Protein AF-A0A7J7MB36-F1 (afdb_monomer_lite)

InterPro domains:
  IPR011989 Armadillo-like helical [G3DSA:1.25.10.10] (1-110)
  IPR041123 Chromosome region maintenance repeat [PF18777] (2-33)
  IPR041235 Exportin-1, repeat 2 [PF18784] (61-110)
  IPR045065 Exportin-1/5 [PTHR11223] (2-110)

Structure (mmCIF, N/CA/C/O backbone):
data_AF-A0A7J7MB36-F1
#
_entry.id   AF-A0A7J7MB36-F1
#
loop_
_atom_site.group_PDB
_atom_site.id
_atom_site.type_symbol
_atom_site.label_atom_id
_atom_site.label_alt_id
_atom_site.label_comp_id
_atom_site.label_asym_id
_atom_site.label_entity_id
_atom_site.label_seq_id
_atom_site.pdbx_PDB_ins_code
_atom_site.Cartn_x
_atom_site.Cartn_y
_atom_site.Cartn_z
_atom_site.occupancy
_atom_site.B_iso_or_equiv
_atom_site.auth_seq_id
_atom_site.auth_comp_id
_atom_site.auth_asym_id
_atom_site.auth_atom_id
_atom_site.pdbx_PDB_model_num
ATOM 1 N N . MET A 1 1 ? 9.177 -0.538 -16.740 1.00 66.00 1 MET A N 1
ATOM 2 C CA . MET A 1 1 ? 9.232 -2.010 -16.856 1.00 66.00 1 MET A CA 1
ATOM 3 C C . MET A 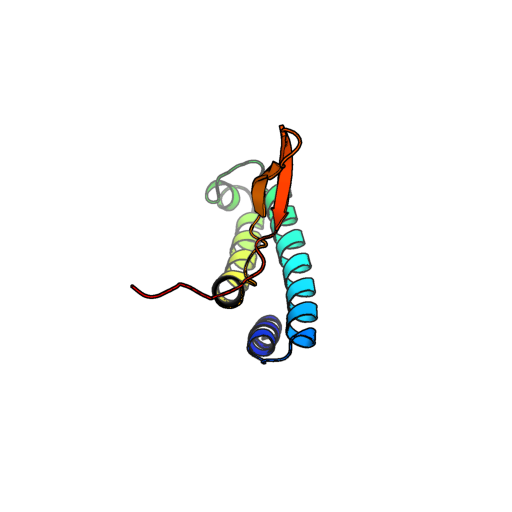1 1 ? 9.302 -2.705 -15.497 1.00 66.00 1 MET A C 1
ATOM 5 O O . MET A 1 1 ? 8.264 -3.165 -15.060 1.00 66.00 1 MET A O 1
ATOM 9 N N . GLY A 1 2 ? 10.432 -2.748 -14.772 1.00 84.50 2 GLY A N 1
ATOM 10 C CA . GLY A 1 2 ? 10.515 -3.502 -13.497 1.00 84.50 2 GLY A CA 1
ATOM 11 C C . GLY A 1 2 ? 9.504 -3.079 -12.415 1.00 84.50 2 GLY A C 1
ATOM 12 O O . GLY A 1 2 ? 8.780 -3.912 -11.882 1.00 84.50 2 GLY A O 1
ATOM 13 N N . LEU A 1 3 ? 9.389 -1.773 -12.150 1.00 87.88 3 LEU A N 1
ATOM 14 C CA . LEU A 1 3 ? 8.433 -1.234 -11.168 1.00 87.88 3 LEU A CA 1
ATOM 15 C C . LEU A 1 3 ? 6.969 -1.386 -11.589 1.00 87.88 3 LEU A C 1
ATOM 17 O O . LEU A 1 3 ? 6.093 -1.432 -10.736 1.00 87.88 3 LEU A O 1
ATOM 21 N N . GLU A 1 4 ? 6.696 -1.446 -12.891 1.00 90.12 4 GLU A N 1
ATOM 22 C CA . GLU A 1 4 ? 5.331 -1.624 -13.391 1.00 90.12 4 GLU A CA 1
ATOM 23 C C . GLU A 1 4 ? 4.839 -3.035 -13.084 1.00 90.12 4 GLU A C 1
ATOM 25 O O . GLU A 1 4 ? 3.756 -3.165 -12.533 1.00 90.12 4 GLU A O 1
ATOM 30 N N . TYR A 1 5 ? 5.679 -4.060 -13.275 1.00 92.75 5 TYR A N 1
ATOM 31 C CA . TYR A 1 5 ? 5.353 -5.423 -12.843 1.00 92.75 5 TYR A CA 1
ATOM 32 C C . TYR A 1 5 ? 5.090 -5.515 -11.340 1.00 92.75 5 TYR A C 1
ATOM 34 O O . TYR A 1 5 ? 4.197 -6.237 -10.913 1.00 92.75 5 TYR A O 1
ATOM 42 N N . LEU A 1 6 ? 5.847 -4.775 -10.528 1.00 92.50 6 LEU A N 1
ATOM 43 C CA . LEU A 1 6 ? 5.630 -4.751 -9.084 1.00 92.50 6 LEU A CA 1
ATOM 44 C C . LEU A 1 6 ? 4.307 -4.073 -8.701 1.00 92.50 6 LEU A C 1
ATOM 46 O O . LEU A 1 6 ? 3.637 -4.516 -7.773 1.00 92.50 6 LEU A O 1
ATOM 50 N N . ILE A 1 7 ? 3.909 -3.023 -9.424 1.00 92.94 7 ILE A N 1
ATOM 51 C CA . ILE A 1 7 ? 2.572 -2.435 -9.290 1.00 92.94 7 ILE A CA 1
ATOM 52 C C . ILE A 1 7 ? 1.497 -3.438 -9.722 1.00 92.94 7 ILE A C 1
ATOM 54 O O . ILE A 1 7 ? 0.506 -3.585 -9.017 1.00 92.94 7 ILE A O 1
ATOM 58 N N . ASP A 1 8 ? 1.693 -4.147 -10.832 1.00 92.75 8 ASP A N 1
ATOM 59 C CA . ASP A 1 8 ? 0.734 -5.137 -11.330 1.00 92.75 8 ASP A CA 1
ATOM 60 C C . ASP A 1 8 ? 0.554 -6.298 -10.336 1.00 92.75 8 ASP A C 1
ATOM 62 O O . ASP A 1 8 ? -0.568 -6.742 -10.095 1.00 92.75 8 ASP A O 1
ATOM 66 N N . MET A 1 9 ? 1.632 -6.722 -9.665 1.00 92.88 9 MET A N 1
ATOM 67 C CA . MET A 1 9 ? 1.574 -7.719 -8.589 1.00 92.88 9 MET A CA 1
ATOM 68 C C . MET A 1 9 ? 0.744 -7.256 -7.381 1.00 92.88 9 MET A C 1
ATOM 70 O O . MET A 1 9 ? 0.082 -8.080 -6.756 1.00 92.88 9 MET A O 1
ATOM 74 N N . LEU A 1 10 ? 0.700 -5.953 -7.074 1.00 91.38 10 LEU A N 1
ATOM 75 C CA . LEU A 1 10 ? -0.134 -5.413 -5.988 1.00 91.38 10 LEU A CA 1
ATOM 76 C C . LEU A 1 10 ? -1.647 -5.457 -6.283 1.00 91.38 10 LEU A C 1
ATOM 78 O O . LEU A 1 10 ? -2.444 -5.295 -5.353 1.00 91.38 10 LEU A O 1
ATOM 82 N N . TYR A 1 11 ? -2.058 -5.666 -7.540 1.00 90.38 11 TYR A N 1
ATOM 83 C CA . TYR A 1 11 ? -3.467 -5.881 -7.903 1.00 90.38 11 TYR A CA 1
ATOM 84 C C . TYR A 1 11 ? -3.924 -7.329 -7.709 1.00 90.38 11 TYR A C 1
ATOM 86 O O . TYR A 1 11 ? -5.126 -7.591 -7.737 1.00 90.38 11 TYR A O 1
ATOM 94 N N . ILE A 1 12 ? -2.997 -8.266 -7.501 1.00 93.06 12 ILE A N 1
ATOM 95 C CA . ILE A 1 12 ? -3.336 -9.656 -7.196 1.00 93.06 12 ILE A CA 1
ATOM 96 C C . ILE A 1 12 ? -4.002 -9.696 -5.814 1.00 93.06 12 ILE A C 1
ATOM 98 O O . ILE A 1 12 ? -3.551 -9.046 -4.863 1.00 93.06 12 ILE A O 1
ATOM 102 N N . ASP A 1 13 ? -5.099 -10.443 -5.696 1.00 90.88 13 ASP A N 1
ATOM 103 C CA . ASP A 1 13 ? -5.805 -10.629 -4.426 1.00 90.88 13 ASP A CA 1
ATOM 104 C C . ASP A 1 13 ? -5.180 -11.763 -3.600 1.00 90.88 13 ASP A C 1
ATOM 106 O O . ASP A 1 13 ? -5.814 -12.758 -3.260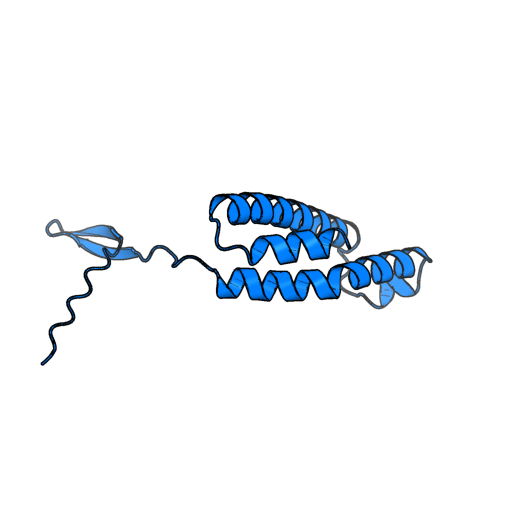 1.00 90.88 13 ASP A O 1
ATOM 110 N N . ASP A 1 14 ? -3.883 -11.621 -3.330 1.00 94.50 14 ASP A N 1
ATOM 111 C CA . ASP A 1 14 ? -3.112 -12.505 -2.463 1.00 94.50 14 ASP A CA 1
ATOM 112 C C . ASP A 1 14 ? -2.450 -11.662 -1.370 1.00 94.50 14 ASP A C 1
ATOM 114 O O . ASP A 1 14 ? -1.703 -10.716 -1.637 1.00 94.50 14 ASP A O 1
ATOM 118 N N . THR A 1 15 ? -2.759 -11.990 -0.116 1.00 90.88 15 THR A N 1
ATOM 119 C CA . THR A 1 15 ? -2.317 -11.205 1.042 1.00 90.88 15 THR A CA 1
ATOM 120 C C . THR A 1 15 ? -0.806 -11.291 1.261 1.00 90.88 15 THR A C 1
ATOM 122 O O . THR A 1 15 ? -0.199 -10.307 1.679 1.00 90.88 15 THR A O 1
ATOM 125 N N . GLU A 1 16 ? -0.180 -12.432 0.976 1.00 94.69 16 GLU A N 1
ATOM 126 C CA . GLU A 1 16 ? 1.260 -12.612 1.172 1.00 94.69 16 GLU A CA 1
ATOM 127 C C . GLU A 1 16 ? 2.049 -11.926 0.055 1.00 94.69 16 GLU A C 1
ATOM 129 O O . GLU A 1 16 ? 3.019 -11.219 0.334 1.00 94.69 16 GLU A O 1
ATOM 134 N N . VAL A 1 17 ? 1.576 -12.018 -1.193 1.00 93.88 17 VAL A N 1
ATOM 135 C CA . VAL A 1 17 ? 2.141 -11.245 -2.313 1.00 9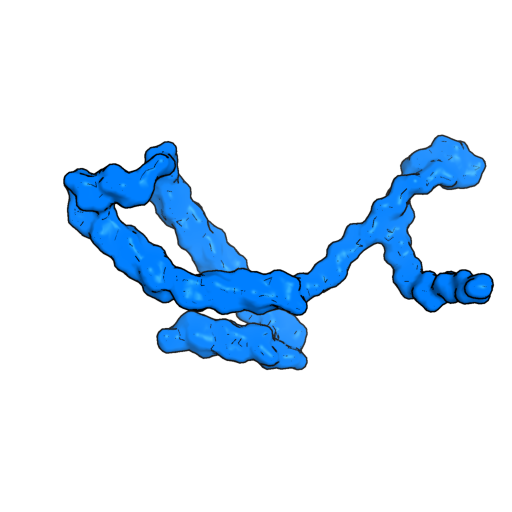3.88 17 VAL A CA 1
ATOM 136 C C . VAL A 1 17 ? 2.043 -9.747 -2.028 1.00 93.88 17 VAL A C 1
ATOM 138 O O . VAL A 1 17 ? 3.025 -9.022 -2.209 1.00 93.88 17 VAL A O 1
ATOM 141 N N . PHE A 1 18 ? 0.892 -9.282 -1.532 1.00 92.06 18 PHE A N 1
ATOM 142 C CA . PHE A 1 18 ? 0.689 -7.877 -1.192 1.00 92.06 18 PHE A CA 1
ATOM 143 C C . PHE A 1 18 ? 1.656 -7.405 -0.098 1.00 92.06 18 PHE A C 1
ATOM 145 O O . PHE A 1 18 ? 2.288 -6.365 -0.271 1.00 92.06 18 PHE A O 1
ATOM 152 N N . LYS A 1 19 ? 1.830 -8.177 0.986 1.00 92.50 19 LYS A N 1
ATOM 153 C CA . LYS A 1 19 ? 2.774 -7.858 2.074 1.00 92.50 19 LYS A CA 1
ATOM 154 C C . LYS A 1 19 ? 4.214 -7.755 1.577 1.00 92.50 19 LYS A C 1
ATOM 156 O O . LYS A 1 19 ? 4.853 -6.734 1.800 1.00 92.50 19 LYS A O 1
ATOM 161 N N . VAL A 1 20 ? 4.699 -8.765 0.851 1.00 95.56 20 VAL A N 1
ATOM 162 C CA . VAL A 1 20 ? 6.083 -8.788 0.346 1.00 95.56 20 VAL A CA 1
ATOM 163 C C . VAL A 1 20 ? 6.342 -7.619 -0.606 1.00 95.56 20 VAL A C 1
ATOM 165 O O . VAL A 1 20 ? 7.373 -6.951 -0.516 1.00 95.56 20 VAL A O 1
ATOM 168 N N . CYS A 1 21 ? 5.396 -7.332 -1.504 1.00 94.69 21 CYS A N 1
ATOM 169 C CA . CYS A 1 21 ? 5.512 -6.186 -2.400 1.00 94.69 21 CYS A CA 1
ATOM 170 C C . CYS A 1 21 ? 5.496 -4.862 -1.622 1.00 94.69 21 CYS A C 1
ATOM 172 O O . CYS A 1 21 ? 6.264 -3.956 -1.948 1.00 94.69 21 CYS A O 1
ATOM 174 N N . LEU A 1 22 ? 4.647 -4.738 -0.599 1.00 93.25 22 LEU A N 1
ATOM 175 C CA . LEU A 1 22 ? 4.551 -3.532 0.222 1.00 93.25 22 LEU A CA 1
ATOM 176 C C . LEU A 1 22 ? 5.825 -3.289 1.042 1.00 93.25 22 LEU A C 1
ATOM 178 O O . LEU A 1 22 ? 6.273 -2.147 1.110 1.00 93.25 22 LEU A O 1
ATOM 182 N N . ASP A 1 23 ? 6.450 -4.338 1.579 1.00 95.38 23 ASP A N 1
ATOM 183 C CA . ASP A 1 23 ? 7.735 -4.245 2.282 1.00 95.38 23 ASP A CA 1
ATOM 184 C C . ASP A 1 23 ? 8.845 -3.733 1.355 1.00 95.38 23 ASP A C 1
ATOM 186 O O . ASP A 1 23 ? 9.606 -2.832 1.720 1.00 95.38 23 ASP A O 1
ATOM 190 N N . TYR A 1 24 ? 8.902 -4.238 0.118 1.00 95.00 24 TYR A N 1
ATOM 191 C CA . TYR A 1 24 ? 9.829 -3.718 -0.887 1.00 95.00 24 TYR A CA 1
ATOM 192 C C . TYR A 1 24 ? 9.568 -2.235 -1.183 1.00 95.00 24 TYR A C 1
ATOM 194 O O . TYR A 1 24 ? 10.502 -1.430 -1.198 1.00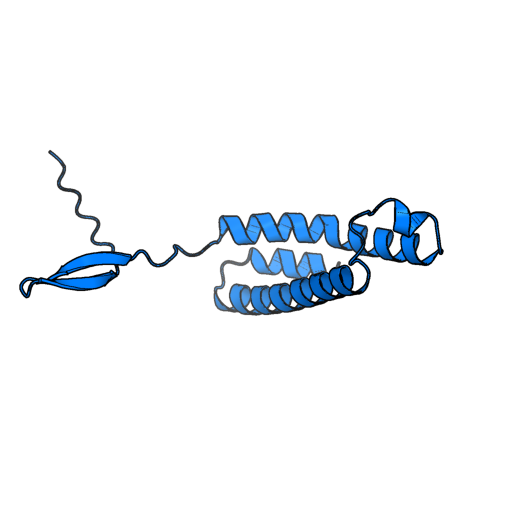 95.00 24 TYR A O 1
ATOM 202 N N . TRP A 1 25 ? 8.304 -1.857 -1.408 1.00 94.31 25 TRP A N 1
ATOM 203 C CA . TRP A 1 25 ? 7.942 -0.466 -1.679 1.00 94.31 25 TRP A CA 1
ATOM 204 C C . TRP A 1 25 ? 8.273 0.455 -0.509 1.00 94.31 25 TRP A C 1
ATOM 206 O O . TRP A 1 25 ? 8.728 1.573 -0.740 1.00 94.31 25 TRP A O 1
ATOM 216 N N . ASN A 1 26 ? 8.085 -0.006 0.726 1.00 94.62 26 ASN A N 1
ATOM 217 C CA . ASN A 1 26 ? 8.425 0.753 1.920 1.00 94.62 26 ASN A CA 1
ATOM 218 C C . ASN A 1 26 ? 9.931 1.043 1.984 1.00 94.62 26 ASN A C 1
ATOM 220 O O . ASN A 1 26 ? 10.325 2.193 2.183 1.00 94.62 26 ASN A O 1
ATOM 224 N N . ASN A 1 27 ? 10.770 0.034 1.735 1.00 95.19 27 ASN A N 1
ATOM 225 C CA . ASN A 1 27 ? 12.223 0.210 1.683 1.00 95.19 27 ASN A CA 1
ATOM 226 C C . ASN A 1 27 ? 12.636 1.180 0.565 1.00 95.19 27 ASN A C 1
ATOM 228 O O . ASN A 1 27 ? 13.331 2.159 0.830 1.00 95.19 27 ASN A O 1
ATOM 232 N N . LEU A 1 28 ? 12.132 0.981 -0.659 1.00 91.69 28 LEU A N 1
ATOM 233 C CA . LEU A 1 28 ? 12.441 1.847 -1.801 1.00 91.69 28 LEU A CA 1
ATOM 234 C C . LEU A 1 28 ? 12.028 3.307 -1.554 1.00 91.69 28 LEU A C 1
ATOM 236 O O . LEU A 1 28 ? 12.786 4.230 -1.846 1.00 91.69 28 LEU A O 1
ATOM 240 N N . VAL A 1 29 ? 10.821 3.541 -1.029 1.00 90.56 29 VAL A N 1
ATOM 241 C CA . VAL A 1 29 ? 10.334 4.897 -0.729 1.00 90.56 29 VAL A CA 1
ATOM 242 C C . VAL A 1 29 ? 11.162 5.543 0.380 1.00 90.56 29 VAL A C 1
ATOM 244 O O . VAL A 1 29 ? 11.441 6.738 0.290 1.00 90.56 29 VAL A O 1
ATOM 247 N N . THR A 1 30 ? 11.585 4.773 1.384 1.00 90.94 30 THR A N 1
ATOM 248 C CA . THR A 1 30 ? 12.432 5.260 2.483 1.00 90.94 30 THR A CA 1
ATOM 249 C C . THR A 1 30 ? 13.796 5.703 1.959 1.00 90.94 30 THR A C 1
ATOM 251 O O . THR A 1 30 ? 14.183 6.849 2.177 1.00 90.94 30 THR A O 1
ATOM 254 N N . GLU A 1 31 ? 14.471 4.866 1.167 1.00 89.06 31 GLU A N 1
ATOM 255 C CA . GLU A 1 31 ? 15.752 5.207 0.533 1.00 89.06 31 GLU A CA 1
ATOM 256 C C . GLU A 1 31 ? 15.635 6.449 -0.364 1.00 89.06 31 GLU A C 1
ATOM 258 O O . GLU A 1 31 ? 16.457 7.365 -0.291 1.00 89.06 31 GLU A O 1
ATOM 263 N N . LEU A 1 32 ? 14.579 6.531 -1.184 1.00 85.38 32 LEU A N 1
ATOM 264 C CA . LEU A 1 32 ? 14.325 7.700 -2.031 1.00 85.38 32 LEU A CA 1
ATOM 265 C C . LEU A 1 32 ? 14.042 8.960 -1.203 1.00 85.38 32 LEU A C 1
ATOM 267 O O . LEU A 1 32 ? 14.436 10.060 -1.599 1.00 85.38 32 LEU A O 1
ATOM 271 N N . PHE A 1 33 ? 13.345 8.837 -0.076 1.00 84.75 33 PHE A N 1
ATOM 272 C CA . PHE A 1 33 ? 13.058 9.959 0.811 1.00 84.75 33 PHE A CA 1
ATOM 273 C C . PHE A 1 33 ? 14.335 10.474 1.487 1.00 84.75 33 PHE A C 1
ATOM 275 O O . PHE A 1 33 ? 14.609 11.675 1.435 1.00 84.75 33 PHE A O 1
ATOM 282 N N . GLU A 1 34 ? 15.157 9.580 2.037 1.00 85.31 34 GLU A N 1
ATOM 283 C CA . GLU A 1 34 ? 16.437 9.916 2.671 1.00 85.31 34 GLU A CA 1
ATOM 284 C C . GLU A 1 34 ? 17.447 10.507 1.678 1.00 85.31 34 GLU A C 1
ATOM 286 O O . GLU A 1 34 ? 18.093 11.520 1.967 1.00 85.31 34 GLU A O 1
ATOM 291 N N . ALA A 1 35 ? 17.536 9.951 0.466 1.00 79.38 35 ALA A N 1
ATOM 292 C CA . ALA A 1 35 ? 18.362 10.508 -0.603 1.00 79.38 35 ALA A CA 1
ATOM 293 C C . ALA A 1 35 ? 17.924 11.939 -0.960 1.00 79.38 35 ALA A C 1
ATOM 295 O O . ALA A 1 35 ? 18.750 12.830 -1.131 1.00 79.38 35 ALA A O 1
ATOM 296 N N . ASN A 1 36 ? 16.618 12.207 -1.004 1.00 70.62 36 ASN A N 1
ATOM 297 C CA . ASN A 1 36 ? 16.110 13.551 -1.277 1.00 70.62 36 ASN A CA 1
ATOM 298 C C . ASN A 1 36 ? 16.320 14.529 -0.111 1.00 70.62 36 ASN A C 1
ATOM 300 O O . ASN A 1 36 ? 16.476 15.726 -0.357 1.00 70.62 36 ASN A O 1
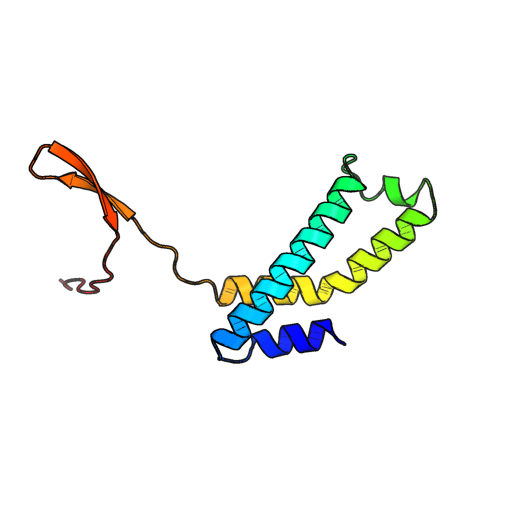ATOM 304 N N . HIS A 1 37 ? 16.315 14.044 1.132 1.00 67.75 37 HIS A N 1
ATOM 305 C CA . HIS A 1 37 ? 16.532 14.871 2.318 1.00 67.75 37 HIS A CA 1
ATOM 306 C C . HIS A 1 37 ? 18.013 15.223 2.515 1.00 67.75 37 HIS A C 1
ATOM 308 O O . HIS A 1 37 ? 18.340 16.376 2.788 1.00 67.75 37 HIS A O 1
ATOM 314 N N . SER A 1 38 ? 18.918 14.263 2.297 1.00 62.00 38 SER A N 1
ATOM 315 C CA . SER A 1 38 ? 20.370 14.474 2.402 1.00 62.00 38 SER A CA 1
ATOM 316 C C . SER A 1 38 ? 20.908 15.461 1.360 1.00 62.00 38 SER A C 1
ATOM 318 O O . SER A 1 38 ? 21.820 16.232 1.651 1.00 62.00 38 SER A O 1
ATOM 320 N N . ILE A 1 39 ? 20.300 15.501 0.172 1.00 57.94 39 ILE A N 1
ATOM 321 C CA . ILE A 1 39 ? 20.669 16.422 -0.913 1.00 57.94 39 ILE A CA 1
ATOM 322 C C . ILE A 1 39 ? 20.008 17.812 -0.741 1.00 57.94 39 ILE A C 1
ATOM 324 O O . ILE A 1 39 ? 20.378 18.767 -1.422 1.00 57.94 39 ILE A O 1
ATOM 328 N N . GLY A 1 40 ? 19.044 17.973 0.176 1.00 51.62 40 GLY A N 1
ATOM 329 C CA . GLY A 1 40 ? 18.127 19.115 0.159 1.00 51.62 40 GLY A CA 1
ATOM 330 C C . GLY A 1 40 ? 17.570 19.547 1.512 1.00 51.62 40 GLY A C 1
ATOM 331 O O . GLY A 1 40 ? 16.355 19.605 1.679 1.00 51.62 40 GLY A O 1
ATOM 332 N N . GLY A 1 41 ? 18.435 19.992 2.429 1.00 48.56 41 GLY A N 1
ATOM 333 C CA . GLY A 1 41 ? 18.037 20.949 3.477 1.00 48.56 41 GLY A CA 1
ATOM 334 C C . GLY A 1 41 ? 17.619 22.323 2.916 1.00 48.56 41 GLY A C 1
ATOM 335 O O . GLY A 1 41 ? 17.027 23.138 3.618 1.00 48.56 41 GLY A O 1
ATOM 336 N N . LEU A 1 42 ? 17.880 22.580 1.629 1.00 50.66 42 LEU A N 1
ATOM 337 C CA . LEU A 1 42 ? 17.392 23.745 0.898 1.00 50.66 42 LEU A CA 1
ATOM 338 C C . LEU A 1 42 ? 16.172 23.358 0.067 1.00 50.66 42 LEU A C 1
ATOM 340 O O . LEU A 1 42 ? 16.239 22.776 -1.013 1.00 50.66 42 LEU A O 1
ATOM 344 N N . GLN A 1 43 ? 15.036 23.713 0.640 1.00 50.38 43 GLN A N 1
ATOM 345 C CA . GLN A 1 43 ? 13.686 23.619 0.126 1.00 50.38 43 GLN A CA 1
ATOM 346 C C . GLN A 1 43 ? 13.508 24.497 -1.130 1.00 50.38 43 GLN A C 1
ATOM 348 O O . GLN A 1 43 ? 12.781 25.478 -1.090 1.00 50.38 43 GLN A O 1
ATOM 353 N N . LEU A 1 44 ? 14.180 24.207 -2.252 1.00 50.22 44 LEU A N 1
ATOM 354 C CA . LEU A 1 44 ? 13.781 24.776 -3.544 1.00 50.22 44 LEU A CA 1
ATOM 355 C C . LEU A 1 44 ? 14.244 23.923 -4.742 1.00 50.22 44 LEU A C 1
ATOM 357 O O . LEU A 1 44 ? 15.423 23.952 -5.102 1.00 50.22 44 LEU A O 1
ATOM 361 N N . PRO A 1 45 ? 13.318 23.231 -5.440 1.00 52.19 45 PRO A N 1
ATOM 362 C CA . PRO A 1 45 ? 13.614 22.509 -6.683 1.00 52.19 45 PRO A CA 1
ATOM 363 C C . PRO A 1 45 ? 14.226 23.397 -7.781 1.00 52.19 45 PRO A C 1
ATOM 365 O O . PRO A 1 45 ? 14.900 22.897 -8.674 1.00 52.19 45 PRO A O 1
ATOM 368 N N . LEU A 1 46 ? 14.009 24.715 -7.707 1.00 51.59 46 LEU A N 1
ATOM 369 C CA . LEU A 1 46 ? 14.490 25.692 -8.685 1.00 51.59 46 LEU A CA 1
ATOM 370 C C . LEU A 1 46 ? 15.984 26.026 -8.558 1.00 51.59 46 LEU A C 1
ATOM 372 O O . LEU A 1 46 ? 16.612 26.318 -9.571 1.00 51.59 46 LEU A O 1
ATOM 376 N N . LEU A 1 47 ? 16.574 25.963 -7.357 1.00 49.72 47 LEU A N 1
ATOM 377 C CA . LEU A 1 47 ? 17.986 26.334 -7.162 1.00 49.72 47 LEU A CA 1
ATOM 378 C C . LEU A 1 47 ? 18.950 25.200 -7.521 1.00 49.72 47 LEU A C 1
ATOM 380 O O . LEU A 1 47 ? 20.037 25.460 -8.027 1.00 49.72 47 LEU A O 1
ATOM 384 N N . SER A 1 48 ? 18.533 23.942 -7.339 1.00 49.31 48 SER A N 1
ATOM 385 C CA . SER A 1 48 ? 19.354 22.775 -7.694 1.00 49.31 48 SER A CA 1
ATOM 386 C C . SER A 1 48 ? 19.633 22.690 -9.204 1.00 49.31 48 SER A C 1
ATOM 388 O O . SER A 1 48 ? 20.684 22.204 -9.606 1.00 49.31 48 SER A O 1
ATOM 390 N N . CYS A 1 49 ? 18.742 23.229 -10.046 1.00 50.72 49 CYS A N 1
ATOM 391 C CA . CYS A 1 49 ? 18.902 23.244 -11.503 1.00 50.72 49 CYS A CA 1
ATOM 392 C C . CYS A 1 49 ? 19.948 24.259 -12.008 1.00 50.72 49 CYS A C 1
ATOM 394 O O . CYS A 1 49 ? 20.417 24.129 -13.137 1.00 50.72 49 CYS A O 1
ATOM 396 N N . LEU A 1 50 ? 20.286 25.278 -11.210 1.00 53.06 50 LEU A N 1
ATOM 397 C CA . LEU A 1 50 ? 21.095 26.421 -11.651 1.00 53.06 50 LEU A CA 1
ATOM 398 C C . LEU A 1 50 ? 22.596 26.280 -11.375 1.00 53.06 50 LEU A C 1
ATOM 400 O O . LEU A 1 50 ? 23.370 26.992 -12.006 1.00 53.06 50 LEU A O 1
ATOM 404 N N . VAL A 1 51 ? 23.007 25.416 -10.441 1.00 54.94 51 VAL A N 1
ATOM 405 C CA . VAL A 1 51 ? 24.376 25.483 -9.897 1.00 54.94 51 VAL A CA 1
ATOM 406 C C . VAL A 1 51 ? 25.300 24.389 -10.418 1.00 54.94 51 VAL A C 1
ATOM 408 O O . VAL A 1 51 ? 26.448 24.692 -10.691 1.00 54.94 51 VAL A O 1
ATOM 411 N N . ASP A 1 52 ? 24.828 23.171 -10.674 1.00 50.91 52 ASP A N 1
ATOM 412 C CA . ASP A 1 52 ? 25.676 22.106 -11.217 1.00 50.91 52 ASP A CA 1
ATOM 413 C C . ASP A 1 52 ? 24.798 21.099 -11.962 1.00 50.91 52 ASP A C 1
ATOM 415 O O . ASP A 1 52 ? 23.705 20.774 -11.499 1.00 50.91 52 ASP A O 1
ATOM 419 N N . GLY A 1 53 ? 25.253 20.553 -13.096 1.00 55.62 53 GLY A N 1
ATOM 420 C CA . GLY A 1 53 ? 24.511 19.577 -13.921 1.00 55.62 53 GLY A CA 1
ATOM 421 C C . GLY A 1 53 ? 23.982 18.327 -13.183 1.00 55.62 53 GLY A C 1
ATOM 422 O O . GLY A 1 53 ? 23.224 17.546 -13.758 1.00 55.62 53 GLY A O 1
ATOM 423 N N . LEU A 1 54 ? 24.318 18.163 -11.900 1.00 56.53 54 LEU A N 1
ATOM 424 C CA . LEU A 1 54 ? 23.680 17.261 -10.939 1.00 56.53 54 LEU A CA 1
ATOM 425 C C . LEU A 1 54 ? 22.166 17.506 -10.774 1.00 56.53 54 LEU A C 1
ATOM 427 O O . LEU A 1 54 ? 21.413 16.545 -10.615 1.00 56.53 54 LEU A O 1
ATOM 431 N N . GLY A 1 55 ? 21.698 18.757 -10.848 1.00 54.50 55 GLY A N 1
ATOM 432 C CA . GLY A 1 55 ? 20.276 19.090 -10.696 1.00 54.50 55 GLY A CA 1
ATOM 433 C C . GLY A 1 55 ? 19.390 18.440 -11.762 1.00 54.50 55 GLY A C 1
ATOM 434 O O . GLY A 1 55 ? 18.314 17.929 -11.460 1.00 54.50 55 GLY A O 1
ATOM 435 N N . LEU A 1 56 ? 19.882 18.369 -13.002 1.00 56.22 56 LEU A N 1
ATOM 436 C CA . LEU A 1 56 ? 19.212 17.697 -14.121 1.00 56.22 56 LEU A CA 1
ATOM 437 C C . LEU A 1 56 ? 19.097 16.182 -13.895 1.00 56.22 56 LEU A C 1
ATOM 439 O O . LEU A 1 56 ? 18.053 15.597 -14.178 1.00 56.22 56 LEU A O 1
ATOM 443 N N . GLN A 1 57 ? 20.131 15.553 -13.328 1.00 58.44 57 GLN A N 1
ATOM 444 C CA . GLN A 1 57 ? 20.116 14.123 -12.997 1.00 58.44 57 GLN A CA 1
ATOM 445 C C . GLN A 1 57 ? 19.089 13.802 -11.902 1.00 58.44 57 GLN A C 1
ATOM 447 O O . GLN A 1 57 ? 18.343 12.831 -12.018 1.00 58.44 57 GLN A O 1
ATOM 452 N N . ILE A 1 58 ? 18.994 14.645 -10.871 1.00 60.84 58 ILE A N 1
ATOM 453 C CA . ILE A 1 58 ? 18.031 14.469 -9.772 1.00 60.84 58 ILE A CA 1
ATOM 454 C C . ILE A 1 58 ? 16.591 14.674 -10.267 1.00 60.84 58 ILE A C 1
ATOM 456 O O . ILE A 1 58 ? 15.697 13.897 -9.925 1.00 60.84 58 ILE A O 1
ATOM 460 N N . VAL A 1 59 ? 16.349 15.686 -11.110 1.00 61.22 59 VAL A N 1
ATOM 461 C CA . VAL A 1 59 ? 15.029 15.925 -11.721 1.00 61.22 59 VAL A CA 1
ATOM 462 C C . VAL A 1 59 ? 14.622 14.756 -12.626 1.00 61.22 59 VAL A C 1
ATOM 464 O O . VAL A 1 59 ? 13.481 14.297 -12.543 1.00 61.22 59 VAL A O 1
ATOM 467 N N . ASN A 1 60 ? 15.553 14.209 -13.413 1.00 62.34 60 ASN A N 1
ATOM 468 C CA . ASN A 1 60 ? 15.298 13.052 -14.275 1.00 62.34 60 ASN A CA 1
ATOM 469 C C . ASN A 1 60 ? 14.999 11.772 -13.476 1.00 62.34 60 ASN A C 1
ATOM 471 O O . ASN A 1 60 ? 14.080 11.030 -13.825 1.00 62.34 60 ASN A O 1
ATOM 475 N N . GLN A 1 61 ? 15.705 11.529 -12.365 1.00 66.31 61 GLN A N 1
ATOM 476 C CA . GLN A 1 61 ? 15.405 10.394 -11.485 1.00 66.31 61 GLN A CA 1
ATOM 477 C C . GLN A 1 61 ? 14.016 10.518 -10.846 1.00 66.31 61 GLN A C 1
ATOM 479 O O . GLN A 1 61 ? 13.272 9.541 -10.805 1.00 66.31 61 GLN A O 1
ATOM 484 N N . ARG A 1 62 ? 13.611 11.717 -10.409 1.00 67.69 62 ARG A N 1
ATOM 485 C CA . ARG A 1 62 ? 12.264 11.943 -9.850 1.00 67.69 62 ARG A CA 1
ATOM 486 C C . ARG A 1 62 ? 11.154 11.726 -10.877 1.00 67.69 62 ARG A C 1
ATOM 488 O O . ARG A 1 62 ? 10.107 11.180 -10.532 1.00 67.69 62 ARG A O 1
ATOM 495 N N . GLN A 1 63 ? 11.377 12.120 -12.130 1.00 74.50 63 GLN A N 1
ATOM 496 C CA . GLN A 1 63 ? 10.410 11.888 -13.205 1.00 74.50 63 G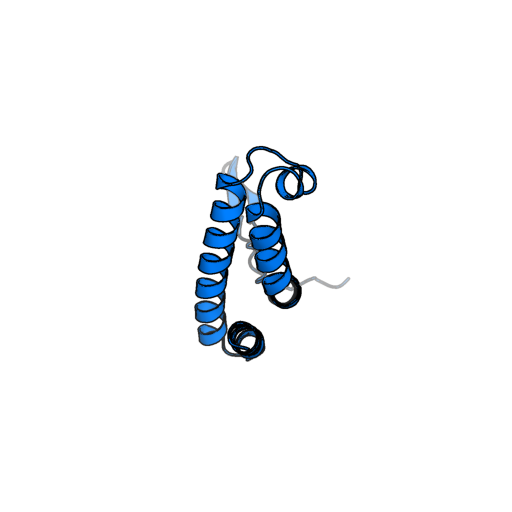LN A CA 1
ATOM 497 C C . GLN A 1 63 ? 10.205 10.394 -13.486 1.00 74.50 63 GLN A C 1
ATOM 499 O O . GLN A 1 63 ? 9.070 9.980 -13.716 1.00 74.50 63 GLN A O 1
ATOM 504 N N . LEU A 1 64 ? 11.256 9.573 -13.376 1.00 82.06 64 LEU A N 1
ATOM 505 C CA . LEU A 1 64 ? 11.173 8.125 -13.596 1.00 82.06 64 LEU A CA 1
ATOM 506 C C . LEU A 1 64 ? 10.220 7.427 -12.610 1.00 82.06 64 LEU A C 1
ATOM 508 O O . LEU A 1 64 ? 9.488 6.516 -12.997 1.00 82.06 64 LEU A O 1
ATOM 512 N N . TYR A 1 65 ? 10.178 7.882 -11.354 1.00 86.38 65 TYR A N 1
ATOM 513 C CA . TYR A 1 65 ? 9.293 7.321 -10.325 1.00 86.38 65 TYR A CA 1
ATOM 514 C C . TYR A 1 65 ? 7.905 7.973 -10.275 1.00 86.38 65 TYR A C 1
ATOM 516 O O . TYR A 1 65 ? 7.022 7.444 -9.605 1.00 86.38 65 TYR A O 1
ATOM 524 N N . SER A 1 66 ? 7.673 9.085 -10.981 1.00 87.12 66 SER A N 1
ATOM 525 C CA . SER A 1 66 ? 6.432 9.865 -10.866 1.00 87.12 66 SER A CA 1
ATOM 526 C C . SER A 1 66 ? 5.170 9.029 -11.124 1.00 87.12 66 SER A C 1
ATOM 528 O O . SER A 1 66 ? 4.272 8.981 -10.279 1.00 87.12 66 SER A O 1
ATOM 530 N N . THR A 1 67 ? 5.124 8.307 -12.248 1.00 90.12 67 THR A N 1
ATOM 531 C CA . THR A 1 67 ? 3.958 7.493 -12.627 1.00 90.12 67 THR A CA 1
ATOM 532 C C . THR A 1 67 ? 3.756 6.276 -11.708 1.00 90.12 67 THR A C 1
ATOM 534 O O . THR A 1 67 ? 2.638 6.106 -11.209 1.00 90.12 67 THR A O 1
ATOM 537 N N . PRO A 1 68 ? 4.778 5.438 -11.419 1.00 91.12 68 PRO A N 1
ATOM 538 C CA . PRO A 1 68 ? 4.631 4.337 -10.463 1.00 91.12 68 PRO A CA 1
ATOM 539 C C . PRO A 1 68 ? 4.222 4.791 -9.056 1.00 91.12 68 PRO A C 1
ATOM 541 O O . PRO A 1 68 ? 3.362 4.161 -8.450 1.00 91.12 68 PRO A O 1
ATOM 544 N N . MET A 1 69 ? 4.766 5.908 -8.555 1.00 90.81 69 MET A N 1
ATOM 545 C CA . MET A 1 69 ? 4.454 6.417 -7.211 1.00 90.81 69 MET A CA 1
ATOM 546 C C . MET A 1 69 ? 3.008 6.891 -7.080 1.00 90.81 69 MET A C 1
ATOM 548 O O . MET A 1 69 ? 2.374 6.679 -6.045 1.00 90.81 69 MET A O 1
ATOM 552 N N . LEU A 1 70 ? 2.450 7.497 -8.132 1.00 92.56 70 LEU A N 1
ATOM 553 C CA . LEU A 1 70 ? 1.041 7.879 -8.141 1.00 92.56 70 LEU A CA 1
ATOM 554 C C . LEU A 1 70 ? 0.125 6.646 -8.097 1.00 92.56 70 LEU A C 1
ATOM 556 O O . LEU A 1 70 ? -0.820 6.617 -7.308 1.00 92.56 70 LEU A O 1
ATOM 560 N N . LYS A 1 71 ? 0.434 5.606 -8.884 1.00 93.25 71 LYS A N 1
ATOM 561 C CA . LYS A 1 71 ? -0.300 4.329 -8.852 1.00 93.25 71 LYS A CA 1
ATOM 562 C C . LYS A 1 71 ? -0.192 3.647 -7.484 1.00 93.25 71 LYS A C 1
ATOM 564 O O . LYS A 1 71 ? -1.207 3.215 -6.945 1.00 93.25 71 LYS A O 1
ATOM 569 N N . LEU A 1 72 ? 1.008 3.611 -6.902 1.00 93.81 72 LEU A N 1
ATOM 570 C CA . LEU A 1 72 ? 1.249 3.057 -5.569 1.00 93.81 72 LEU A CA 1
ATOM 571 C C . LEU A 1 72 ? 0.411 3.767 -4.500 1.00 93.81 72 LEU A C 1
ATOM 573 O O . LEU A 1 72 ? -0.233 3.106 -3.691 1.00 93.81 72 LEU A O 1
ATOM 577 N N . ARG A 1 73 ? 0.372 5.107 -4.514 1.00 94.38 73 ARG A N 1
ATOM 578 C CA . ARG A 1 73 ? -0.438 5.891 -3.569 1.00 94.38 73 ARG A CA 1
ATOM 579 C C . ARG A 1 73 ? -1.916 5.515 -3.660 1.00 94.38 73 ARG A C 1
ATOM 581 O O . ARG A 1 73 ? -2.547 5.312 -2.628 1.00 94.38 73 ARG A O 1
ATOM 588 N N . MET A 1 74 ? -2.454 5.415 -4.875 1.00 94.19 74 MET A N 1
ATOM 589 C CA . MET A 1 74 ? -3.845 5.005 -5.079 1.00 94.19 74 MET A CA 1
ATOM 590 C C . MET A 1 74 ? -4.103 3.600 -4.527 1.00 94.19 74 MET A C 1
ATOM 592 O O . MET A 1 74 ? -5.067 3.411 -3.788 1.00 94.19 74 MET A O 1
ATOM 596 N N . LEU A 1 75 ? -3.215 2.646 -4.821 1.00 92.62 75 LEU A N 1
ATOM 597 C CA . LEU A 1 75 ? -3.308 1.270 -4.332 1.00 92.62 75 LEU A CA 1
ATOM 598 C C . LEU A 1 75 ? -3.308 1.199 -2.805 1.00 92.62 75 LEU A C 1
ATOM 600 O O . LEU A 1 75 ? -4.231 0.627 -2.229 1.00 92.62 75 LEU A O 1
ATOM 604 N N . ILE A 1 76 ? -2.325 1.829 -2.156 1.00 90.75 76 ILE A N 1
ATOM 605 C CA . ILE A 1 76 ? -2.190 1.832 -0.696 1.00 90.75 76 ILE A CA 1
ATOM 606 C C . ILE A 1 76 ? -3.444 2.418 -0.044 1.00 90.75 76 ILE A C 1
ATOM 608 O O . ILE A 1 76 ? -3.980 1.802 0.868 1.00 90.75 76 ILE A O 1
ATOM 612 N N . ILE A 1 77 ? -3.954 3.554 -0.539 1.00 92.38 77 ILE A N 1
ATOM 613 C CA . ILE A 1 77 ? -5.176 4.179 -0.006 1.00 92.38 77 ILE A CA 1
ATOM 614 C C . ILE A 1 77 ? -6.384 3.254 -0.185 1.00 92.38 77 ILE A C 1
ATOM 616 O O . ILE A 1 77 ? -7.145 3.049 0.757 1.00 92.38 77 ILE A O 1
ATOM 620 N N . SER A 1 78 ? -6.555 2.677 -1.377 1.00 90.81 78 SER A N 1
ATOM 621 C CA . SER A 1 78 ? -7.708 1.824 -1.691 1.00 90.81 78 SER A CA 1
ATOM 622 C C . SER A 1 78 ? -7.728 0.497 -0.928 1.00 90.81 78 SER A C 1
ATOM 624 O O . SER A 1 78 ? -8.800 -0.064 -0.718 1.00 90.81 78 SER A O 1
ATOM 626 N N . ARG A 1 79 ? -6.559 -0.000 -0.503 1.00 89.31 79 ARG A N 1
ATOM 627 C CA . ARG A 1 79 ? -6.398 -1.273 0.217 1.00 89.31 79 ARG A CA 1
ATOM 628 C C . ARG A 1 79 ? -5.989 -1.079 1.680 1.00 89.31 79 ARG A C 1
ATOM 630 O O . ARG A 1 79 ? -5.503 -2.024 2.298 1.00 89.31 79 ARG A O 1
ATOM 637 N N . MET A 1 80 ? -6.170 0.120 2.244 1.00 89.75 80 MET A N 1
ATOM 638 C CA . MET A 1 80 ? -5.864 0.358 3.655 1.00 89.75 80 MET A CA 1
ATOM 639 C C . MET A 1 80 ? -6.703 -0.556 4.547 1.00 89.75 80 MET A C 1
ATOM 641 O O . MET A 1 80 ? -7.931 -0.578 4.467 1.00 89.75 80 MET A O 1
ATOM 645 N N . ALA A 1 81 ? -6.030 -1.283 5.438 1.00 87.56 81 ALA A N 1
ATOM 646 C CA . ALA A 1 81 ? -6.706 -2.003 6.503 1.00 87.56 81 ALA A CA 1
ATOM 647 C C . ALA A 1 81 ? -7.402 -1.008 7.443 1.00 87.56 81 ALA A C 1
ATOM 649 O O . ALA A 1 81 ? -6.872 0.073 7.719 1.00 87.56 81 ALA A O 1
ATOM 650 N N . LYS A 1 82 ? -8.577 -1.384 7.964 1.00 84.31 82 LYS A N 1
ATOM 651 C CA . LYS A 1 82 ? -9.272 -0.587 8.982 1.00 84.31 82 LYS A CA 1
ATOM 652 C C . LYS A 1 82 ? -8.330 -0.393 10.184 1.00 84.31 82 LYS A C 1
ATOM 654 O O . LYS A 1 82 ? -7.821 -1.390 10.709 1.00 84.31 82 LYS A O 1
ATOM 659 N N . PRO A 1 83 ? -8.060 0.853 10.615 1.00 85.25 83 PRO A N 1
ATOM 660 C CA . PRO A 1 83 ? -7.248 1.090 11.799 1.00 85.25 83 PRO A CA 1
ATOM 661 C C . PRO A 1 83 ? -7.964 0.544 13.037 1.00 85.25 83 PRO A C 1
ATOM 663 O O . PRO A 1 83 ? -9.188 0.437 13.074 1.00 85.25 83 PRO A O 1
ATOM 666 N N . LYS A 1 84 ? -7.201 0.195 14.073 1.00 80.69 84 LYS A N 1
ATOM 667 C CA . LYS A 1 84 ? -7.793 -0.223 15.347 1.00 80.69 84 LYS A CA 1
ATOM 668 C C . LYS A 1 84 ? -8.447 0.983 16.018 1.00 80.69 84 LYS A C 1
ATOM 670 O O . LYS A 1 84 ? -7.769 1.971 16.284 1.00 80.69 84 LYS A O 1
ATOM 675 N N . GLU A 1 85 ? -9.737 0.879 16.316 1.00 83.31 85 GLU A N 1
ATOM 676 C CA . GLU A 1 85 ? -10.477 1.899 17.058 1.00 83.31 85 GLU A CA 1
ATOM 677 C C . GLU A 1 85 ? -10.512 1.536 18.550 1.00 83.31 85 GLU A C 1
ATOM 679 O O . GLU A 1 85 ? -10.788 0.392 18.925 1.00 83.31 85 GLU A O 1
ATOM 684 N N . VAL A 1 86 ? -10.199 2.509 19.407 1.00 84.56 86 VAL A N 1
ATOM 685 C CA . VAL A 1 86 ? -10.119 2.340 20.863 1.00 84.56 86 VAL A CA 1
ATOM 686 C C . VAL A 1 86 ? -10.961 3.420 21.531 1.00 84.56 86 VAL A C 1
ATOM 688 O O . VAL A 1 86 ? -10.826 4.599 21.205 1.00 84.56 86 VAL A O 1
ATOM 691 N N . LEU A 1 87 ? -11.807 3.018 22.474 1.00 82.50 87 LEU A N 1
ATOM 692 C CA . LEU A 1 87 ? -12.566 3.910 23.338 1.00 82.50 87 LEU A CA 1
ATOM 693 C C . LEU A 1 87 ? -11.850 4.106 24.672 1.00 82.50 87 LEU A C 1
ATOM 695 O O . LEU A 1 87 ? -11.213 3.192 25.191 1.00 82.50 87 LEU A O 1
ATOM 699 N N . ILE A 1 88 ? -11.985 5.308 25.227 1.00 86.56 88 ILE A N 1
ATOM 700 C CA . ILE A 1 88 ? -11.590 5.614 26.601 1.00 86.56 88 ILE A CA 1
ATOM 701 C C . ILE A 1 88 ? -12.856 5.513 27.442 1.00 86.56 88 ILE A C 1
ATOM 703 O O . ILE A 1 88 ? -13.799 6.273 27.222 1.00 86.56 88 ILE A O 1
ATOM 707 N N . VAL A 1 89 ? -12.881 4.558 28.364 1.00 87.62 89 VAL A N 1
ATOM 708 C CA . VAL A 1 89 ? -14.041 4.269 29.210 1.00 87.62 89 VAL A CA 1
ATOM 709 C C . VAL A 1 89 ? -13.603 4.316 30.669 1.00 87.62 89 VAL A C 1
ATOM 711 O O . VAL A 1 89 ? -12.474 3.959 31.000 1.00 87.62 89 VAL A O 1
ATOM 714 N N . GLU A 1 90 ? -14.480 4.796 31.542 1.00 89.75 90 GLU A N 1
ATOM 715 C CA . GLU A 1 90 ? -14.316 4.661 32.987 1.00 89.75 90 GLU A CA 1
ATOM 716 C C . GLU A 1 90 ? -14.942 3.329 33.419 1.00 89.75 90 GLU A C 1
ATOM 718 O O . GLU A 1 90 ? -16.133 3.102 33.205 1.00 89.75 90 GLU A O 1
ATOM 723 N N . ASP A 1 91 ? -14.131 2.428 33.973 1.00 82.88 91 ASP A N 1
ATOM 724 C CA . ASP A 1 91 ? -14.598 1.138 34.488 1.00 82.88 91 ASP A CA 1
ATOM 725 C C . ASP A 1 91 ? -15.438 1.330 35.769 1.00 82.88 91 ASP A C 1
ATOM 727 O O . ASP A 1 91 ? -15.410 2.383 36.404 1.00 82.88 91 ASP A O 1
ATOM 731 N N . GLN A 1 92 ? -16.148 0.292 36.211 1.00 90.44 92 GLN A N 1
ATOM 732 C CA . GLN A 1 92 ? -17.002 0.279 37.411 1.00 90.44 92 GLN A CA 1
ATOM 733 C C . GLN A 1 92 ? -16.260 0.677 38.697 1.00 90.44 92 GLN A C 1
ATOM 735 O O . GLN A 1 92 ? -16.871 1.072 39.690 1.00 90.44 92 GLN A O 1
ATOM 740 N N . ASN A 1 93 ? -14.933 0.587 38.673 1.00 88.25 93 ASN A N 1
ATOM 741 C CA . ASN A 1 93 ? -14.039 0.950 39.762 1.00 88.25 93 ASN A CA 1
ATOM 742 C C . ASN A 1 93 ? -13.577 2.422 39.703 1.00 88.25 93 ASN A C 1
ATOM 744 O O . ASN A 1 93 ? -12.757 2.823 40.528 1.00 88.25 93 ASN A O 1
ATOM 748 N N . GLY A 1 94 ? -14.055 3.212 38.734 1.00 89.25 94 GLY A N 1
ATOM 749 C CA . GLY A 1 94 ? -13.655 4.606 38.516 1.00 89.25 94 GLY A CA 1
ATOM 750 C C . GLY A 1 94 ? -12.286 4.776 37.844 1.00 89.25 94 GLY A C 1
ATOM 751 O O . GLY A 1 94 ? -11.658 5.827 37.962 1.00 89.25 94 GLY A O 1
ATOM 752 N N . ILE A 1 95 ? -11.766 3.728 37.191 1.00 90.00 95 ILE A N 1
ATOM 753 C CA . ILE A 1 95 ? -10.449 3.739 36.534 1.00 90.00 95 ILE A CA 1
ATOM 754 C C . ILE A 1 95 ? -10.616 3.954 35.031 1.00 90.00 95 ILE A C 1
ATOM 756 O O . ILE A 1 95 ? -11.430 3.295 34.391 1.00 90.00 95 ILE A O 1
ATOM 760 N N . ILE A 1 96 ? -9.800 4.839 34.457 1.00 88.19 96 ILE A N 1
ATOM 761 C CA . ILE A 1 96 ? -9.777 5.106 33.016 1.00 88.19 96 ILE A CA 1
ATOM 762 C C . ILE A 1 96 ? -9.045 3.967 32.296 1.00 88.19 96 ILE A C 1
ATOM 764 O O . ILE A 1 96 ? -7.858 3.736 32.537 1.00 88.19 96 ILE A O 1
ATOM 768 N N . VAL A 1 97 ? -9.741 3.282 31.389 1.00 87.25 97 VAL A N 1
ATOM 769 C CA . VAL A 1 97 ? -9.223 2.155 30.604 1.00 87.25 97 VAL A CA 1
ATOM 770 C C . VAL A 1 97 ? -9.437 2.361 29.103 1.00 87.25 97 VAL A C 1
ATOM 772 O O . VAL A 1 97 ? -10.335 3.078 28.663 1.00 87.25 97 VAL A O 1
ATOM 775 N N . HIS A 1 98 ? -8.577 1.724 28.307 1.00 85.75 98 HIS A N 1
ATOM 776 C CA . HIS A 1 98 ? -8.662 1.703 26.849 1.00 85.75 98 HIS A CA 1
ATOM 777 C C . HIS A 1 98 ? -9.315 0.398 26.381 1.00 85.75 98 HIS A C 1
ATOM 779 O O . HIS A 1 98 ? -8.699 -0.665 26.461 1.00 85.75 98 HIS A O 1
ATOM 785 N N . GLU A 1 99 ? -10.532 0.471 25.847 1.00 80.69 99 GLU A N 1
ATOM 786 C CA . GLU A 1 99 ? -11.249 -0.684 25.303 1.00 80.69 99 GLU A CA 1
ATOM 787 C C . GLU A 1 99 ? -11.216 -0.661 23.774 1.00 80.69 99 GLU A C 1
ATOM 789 O O . GLU A 1 99 ? -11.629 0.306 23.138 1.00 80.69 99 GLU A O 1
ATOM 794 N N . THR A 1 100 ? -10.705 -1.724 23.148 1.00 77.56 100 THR A N 1
ATOM 795 C CA . THR A 1 100 ? -10.766 -1.850 21.682 1.00 77.56 100 THR A CA 1
ATOM 796 C C . THR A 1 100 ? -12.199 -2.162 21.270 1.00 77.56 100 THR A C 1
ATOM 798 O O . THR A 1 100 ? -12.786 -3.117 21.784 1.00 77.56 100 THR A O 1
ATOM 801 N N . LEU A 1 101 ? -12.746 -1.398 20.323 1.00 73.94 101 LEU A N 1
ATOM 802 C CA . LEU A 1 101 ? -14.068 -1.675 19.772 1.00 73.94 101 LEU A CA 1
ATOM 803 C C . LEU A 1 101 ? -14.069 -3.066 19.130 1.00 73.94 101 LEU A C 1
ATOM 805 O O . LEU A 1 101 ? -13.338 -3.332 18.176 1.00 73.94 101 LEU A O 1
ATOM 809 N N . LYS A 1 102 ? -14.888 -3.973 19.667 1.00 67.75 102 LYS A N 1
ATOM 810 C CA . LYS A 1 102 ? -15.247 -5.208 18.968 1.00 67.75 102 LYS A CA 1
ATOM 811 C C . LYS A 1 102 ? -16.374 -4.845 18.008 1.00 67.75 102 LYS A C 1
ATOM 813 O O . LYS A 1 102 ? -17.405 -4.364 18.470 1.00 67.75 102 LYS A O 1
ATOM 818 N N . ASP A 1 103 ? -16.172 -5.052 16.707 1.00 60.31 103 ASP A N 1
ATOM 819 C CA . ASP A 1 103 ? -17.166 -4.826 15.644 1.00 60.31 103 ASP A CA 1
ATOM 820 C C . ASP A 1 103 ? -18.392 -5.753 15.828 1.00 60.31 103 ASP A C 1
ATOM 822 O O . ASP A 1 103 ? -18.595 -6.722 15.102 1.00 60.31 103 ASP A O 1
ATOM 826 N N . ASN A 1 104 ? -19.229 -5.481 16.828 1.00 52.47 104 ASN A N 1
ATOM 827 C CA . ASN A 1 104 ? -20.541 -6.092 16.988 1.00 52.47 104 ASN A CA 1
ATOM 828 C C . ASN A 1 104 ? -21.545 -5.178 16.286 1.00 52.47 104 ASN A C 1
ATOM 830 O O . ASN A 1 104 ? -22.177 -4.329 16.914 1.00 52.47 104 ASN A O 1
ATOM 834 N N . HIS A 1 105 ? -21.676 -5.321 14.968 1.00 50.88 105 HIS A N 1
ATOM 835 C CA . HIS A 1 105 ? -22.740 -4.669 14.206 1.00 50.88 105 HIS A CA 1
ATOM 836 C C . HIS A 1 105 ? -24.108 -5.253 14.601 1.00 50.88 105 HIS A C 1
ATOM 838 O O . HIS A 1 105 ? -24.673 -6.081 13.895 1.00 50.88 105 HIS A O 1
ATOM 844 N N . VAL A 1 106 ? -24.655 -4.813 15.732 1.00 47.78 106 VAL A N 1
ATOM 845 C CA . VAL A 1 106 ? -26.085 -4.909 16.039 1.00 47.78 106 VAL A CA 1
ATOM 846 C C . VAL A 1 106 ? -26.554 -3.502 16.376 1.00 47.78 106 VAL A C 1
ATOM 848 O O . VAL A 1 106 ? -26.717 -3.122 17.531 1.00 47.78 106 VAL A O 1
ATOM 851 N N . LEU A 1 107 ? -26.720 -2.691 15.332 1.00 51.69 107 LEU A N 1
ATOM 852 C CA . LEU A 1 107 ? -27.535 -1.490 15.431 1.00 51.69 107 LEU A CA 1
ATOM 853 C C . LEU A 1 107 ? -28.987 -1.962 15.526 1.00 51.69 107 LEU A C 1
ATOM 855 O O . LEU A 1 107 ? -29.540 -2.481 14.558 1.00 51.69 107 LEU A O 1
ATOM 859 N N . ILE A 1 108 ? -29.577 -1.826 16.711 1.00 47.66 108 ILE A N 1
ATOM 860 C CA . ILE A 1 108 ? -31.018 -1.976 16.907 1.00 47.66 108 ILE A CA 1
ATOM 861 C C . ILE A 1 108 ? -31.687 -0.895 16.051 1.00 47.66 108 ILE A C 1
ATOM 863 O O . ILE A 1 108 ? -31.556 0.296 16.333 1.00 47.66 108 ILE A O 1
ATOM 867 N N . GLN A 1 109 ? -32.349 -1.316 14.974 1.00 42.03 109 GLN A N 1
ATOM 868 C CA . GLN A 1 109 ? -33.283 -0.475 14.234 1.00 42.03 109 GLN A CA 1
ATOM 869 C C . GLN A 1 109 ? -34.492 -0.208 15.137 1.00 42.03 109 GLN A C 1
ATOM 871 O O . GLN A 1 109 ? -35.126 -1.157 15.602 1.00 42.03 109 GLN A O 1
ATOM 876 N N . TYR A 1 110 ? -34.777 1.069 15.388 1.00 47.62 110 TYR A N 1
ATOM 877 C CA . TYR A 1 110 ? -36.097 1.531 15.816 1.00 47.62 110 TYR A CA 1
ATOM 878 C C . TYR A 1 110 ? -36.904 1.948 14.589 1.00 47.62 110 TYR A C 1
ATOM 880 O O . TYR A 1 110 ? -36.288 2.530 13.665 1.00 47.62 110 TYR A O 1
#

Secondary structure (DSSP, 8-state):
-HHHHHHHHTTSS-HHHHHHHHHHHHHHHHHHHHHHHHT-SS--HHHHHHH-THHHHHHHHHHHHHHHHHHHHHHHHHTPPPPPPEEEEE-TTS-EEEEEPP--------

Organism: NCBI:txid39325

Radius of gyration: 22.23 Å; chains: 1; bounding box: 62×39×57 Å

Sequence (110 aa):
MGLEYLIDMLYIDDTEVFKVCLDYWNNLVTELFEANHSIGGLQLPLLSCLVDGLGLQIVNQRQLYSTPMLKLRMLIISRMAKPKEVLIVEDQNGIIVHETLKDNHVLIQY

pLDDT: mean 77.85, std 16.85, range [42.03, 95.56]

Foldseek 3Di:
DVLVVLLVQCPDPDPVSVVVSVVVVVVVVVVLVVVCVVVPPPPDLVVLVPDDCVSVVNVVVCVVCVVSVVSVVVSCVVPPDDDWDWDFDQDPVRDTDIHTDDPPPPPPDD